Protein AF-A0A352X6A1-F1 (afdb_monomer)

Mean predicted aligned error: 16.67 Å

Sequence (109 aa):
MLDHPSGAIATDVVIRAVSAFWMPLALKAAGISEERLKEAVLVAVGELESQALLLKRLCGIEMLYPPVPTVSPAVAMGESSFLPVEEVSLKRSHSKLKSHCSKRILFDN

Secondary structure (DSSP, 8-state):
----HHHHHHHHHHHHHHHHHHHHHHHHHTT--HHHHHHHHHHHHHHHHHHHHHHHHHTT-TTTSPPPP---SS---S-------------------------------

Nearest PDB structures (foldseek):
  7mq1-assembly1_B  TM=6.292E-01  e=6.199E+00  Streptococcus pneumoniae D39
  7mq3-assembly1_A  TM=6.591E-01  e=7.027E+00  Streptococcus pneumoniae D39
  5lcy-assembly1_C  TM=5.432E-01  e=6.199E+00  Salmonella enterica subsp. enterica serovar Typhimurium

pLDDT: mean 70.36, std 24.34, range [34.66, 97.0]

Solvent-accessible surface area (backbone atoms only — not comparable to full-atom values): 7244 Å² total; per-residue (Å²): 142,79,84,50,72,68,51,57,53,52,51,50,55,51,51,50,49,55,44,34,65,47,47,42,57,51,42,57,74,70,66,53,54,69,69,61,44,50,53,42,42,54,54,20,51,53,53,49,52,52,52,52,49,51,53,25,55,77,71,72,42,47,86,82,58,64,81,76,82,79,79,64,91,77,77,94,76,85,79,94,72,84,74,81,79,78,77,79,80,74,81,77,79,81,76,87,76,78,88,74,89,77,82,84,88,85,82,85,135

Foldseek 3Di:
DCPDVVNVVVVVLVCLLVCLVCVLVVCVVVVHDPVVSVVSPVVSVVSNVVVVCVVCVVVVNCVVDDPDPPPDPPDPDDDDDDDDDPPPPPPPPDDDPDDDDDDDDDDDD

Radius of gyration: 22.27 Å; Cα contacts (8 Å, |Δi|>4): 27; chains: 1; bounding box: 48×55×46 Å

Structure (mmCIF, N/CA/C/O backbone):
data_AF-A0A352X6A1-F1
#
_entry.id   AF-A0A352X6A1-F1
#
loop_
_atom_site.group_PDB
_atom_site.id
_atom_site.type_symbol
_atom_site.label_atom_id
_atom_site.label_alt_id
_atom_site.label_comp_id
_atom_site.label_asym_id
_atom_site.label_entity_id
_atom_site.label_seq_id
_atom_site.pdbx_PDB_ins_code
_atom_site.Cartn_x
_atom_site.Cartn_y
_atom_site.Cartn_z
_atom_site.occupancy
_atom_site.B_iso_or_equiv
_atom_site.auth_seq_id
_atom_site.auth_comp_id
_atom_site.auth_asym_id
_atom_site.auth_atom_id
_atom_site.pdbx_PDB_model_num
ATOM 1 N N . MET A 1 1 ? 3.899 -20.232 -20.459 1.00 46.31 1 MET A N 1
ATOM 2 C CA . MET A 1 1 ? 4.867 -19.189 -20.052 1.00 46.31 1 MET A CA 1
ATOM 3 C C . MET A 1 1 ? 4.472 -18.599 -18.692 1.00 46.31 1 MET A C 1
ATOM 5 O O . MET A 1 1 ? 4.306 -17.394 -18.586 1.00 46.31 1 MET A O 1
ATOM 9 N N . LEU A 1 2 ? 4.265 -19.431 -17.664 1.00 52.72 2 LEU A N 1
ATOM 10 C CA . LEU A 1 2 ? 3.754 -18.977 -16.357 1.00 52.72 2 LEU A CA 1
ATOM 11 C C . LEU A 1 2 ? 4.780 -19.098 -15.215 1.00 52.72 2 LEU A C 1
ATOM 13 O O . LEU A 1 2 ? 4.576 -18.487 -14.176 1.00 52.72 2 LEU A O 1
ATOM 17 N N . ASP A 1 3 ? 5.920 -19.763 -15.443 1.00 56.34 3 ASP A N 1
ATOM 18 C CA . ASP A 1 3 ? 6.896 -20.089 -14.387 1.00 56.34 3 ASP A CA 1
ATOM 19 C C . ASP A 1 3 ? 8.232 -19.341 -14.532 1.00 56.34 3 ASP A C 1
ATOM 21 O O . ASP A 1 3 ? 9.288 -19.843 -14.153 1.00 56.34 3 ASP A O 1
ATOM 25 N N . HIS A 1 4 ? 8.227 -18.143 -15.126 1.00 50.12 4 HIS A N 1
ATOM 26 C CA . HIS A 1 4 ? 9.430 -17.312 -15.101 1.00 50.12 4 HIS A CA 1
ATOM 27 C C . HIS A 1 4 ? 9.518 -16.620 -13.730 1.00 50.12 4 HIS A C 1
ATOM 29 O O . HIS A 1 4 ? 8.533 -16.004 -13.314 1.00 50.12 4 HIS A O 1
ATOM 35 N N . PRO A 1 5 ? 10.666 -16.650 -13.028 1.00 58.34 5 PRO A N 1
ATOM 36 C CA . PRO A 1 5 ? 10.801 -16.069 -11.687 1.00 58.34 5 PRO A CA 1
ATOM 37 C C . PRO A 1 5 ? 10.443 -14.576 -11.636 1.00 58.34 5 PRO A C 1
ATOM 39 O O . PRO A 1 5 ? 9.972 -14.088 -10.613 1.00 58.34 5 PRO A O 1
ATOM 42 N N . SER A 1 6 ? 10.570 -13.851 -12.754 1.00 66.75 6 SER A N 1
ATOM 43 C CA . SER A 1 6 ? 10.107 -12.457 -12.848 1.00 66.75 6 SER A CA 1
ATOM 44 C C . SER A 1 6 ? 8.587 -12.301 -12.713 1.00 66.75 6 SER A C 1
ATOM 46 O O . SER A 1 6 ? 8.135 -11.269 -12.228 1.00 66.75 6 SER A O 1
ATOM 48 N N . GLY A 1 7 ? 7.800 -13.301 -13.123 1.00 68.88 7 GLY A N 1
ATOM 49 C CA . GLY A 1 7 ? 6.346 -13.311 -12.972 1.00 68.88 7 GLY A CA 1
ATOM 50 C C . GLY A 1 7 ? 5.941 -13.439 -11.508 1.00 68.88 7 GLY A C 1
ATOM 51 O O . GLY A 1 7 ? 5.144 -12.641 -11.030 1.00 68.88 7 GLY A O 1
ATOM 52 N N . ALA A 1 8 ? 6.572 -14.360 -10.773 1.00 67.56 8 ALA A N 1
ATOM 53 C CA . ALA A 1 8 ? 6.347 -14.522 -9.336 1.00 67.56 8 ALA A CA 1
ATOM 54 C C . ALA A 1 8 ? 6.694 -13.245 -8.549 1.00 67.56 8 ALA A C 1
ATOM 56 O O . ALA A 1 8 ? 5.928 -12.826 -7.685 1.00 67.56 8 ALA A O 1
ATOM 57 N N . ILE A 1 9 ? 7.802 -12.583 -8.901 1.00 79.94 9 ILE A N 1
ATOM 58 C CA . ILE A 1 9 ? 8.212 -11.312 -8.286 1.00 79.94 9 ILE A CA 1
ATOM 59 C C . ILE A 1 9 ? 7.200 -10.198 -8.597 1.00 79.94 9 ILE A C 1
ATOM 61 O O . ILE A 1 9 ? 6.825 -9.443 -7.703 1.00 79.94 9 ILE A O 1
ATOM 65 N N . ALA A 1 10 ? 6.725 -10.101 -9.842 1.00 80.56 10 ALA A N 1
ATOM 66 C CA . ALA A 1 10 ? 5.726 -9.103 -10.224 1.00 80.56 10 ALA A CA 1
ATOM 67 C C . ALA A 1 10 ? 4.389 -9.323 -9.499 1.00 80.56 10 ALA A C 1
ATOM 69 O O . ALA A 1 10 ? 3.794 -8.372 -8.992 1.00 80.56 10 ALA A O 1
ATOM 70 N N . THR A 1 11 ? 3.935 -10.574 -9.405 1.00 88.19 11 THR A N 1
ATOM 71 C CA . THR A 1 11 ? 2.730 -10.940 -8.655 1.00 88.19 11 THR A CA 1
ATOM 72 C C . THR A 1 11 ? 2.862 -10.585 -7.176 1.00 88.19 11 THR A C 1
ATOM 74 O O . THR A 1 11 ? 1.937 -10.009 -6.609 1.00 88.19 11 THR A O 1
ATOM 77 N N . ASP A 1 12 ? 4.010 -10.860 -6.561 1.00 90.62 12 ASP A N 1
ATOM 78 C CA . ASP A 1 12 ? 4.254 -10.558 -5.150 1.00 90.62 12 ASP A CA 1
ATOM 79 C C . ASP A 1 12 ? 4.225 -9.047 -4.851 1.00 90.62 12 ASP A C 1
ATOM 81 O O . ASP A 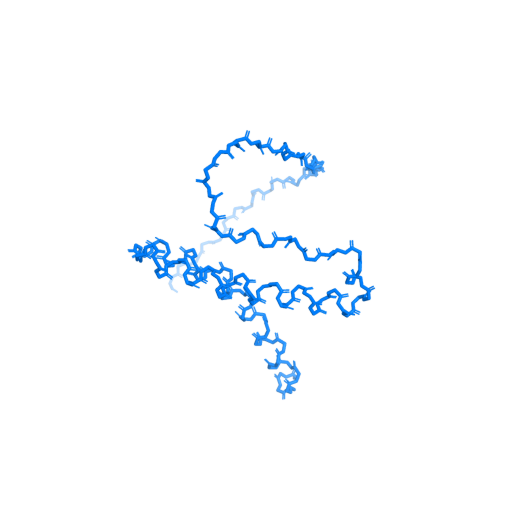1 12 ? 3.608 -8.618 -3.876 1.00 90.62 12 ASP A O 1
ATOM 85 N N . VAL A 1 13 ? 4.800 -8.214 -5.726 1.00 89.50 13 VAL A N 1
ATOM 86 C CA . VAL A 1 13 ? 4.725 -6.744 -5.600 1.00 89.50 13 VAL A CA 1
ATOM 87 C C . VAL A 1 13 ?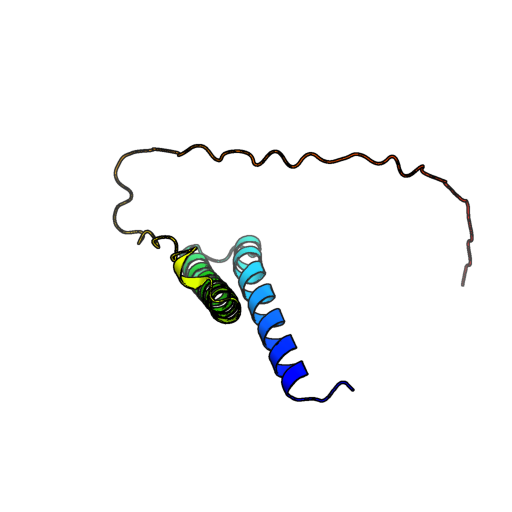 3.271 -6.259 -5.625 1.00 89.50 13 VAL A C 1
ATOM 89 O O . VAL A 1 13 ? 2.867 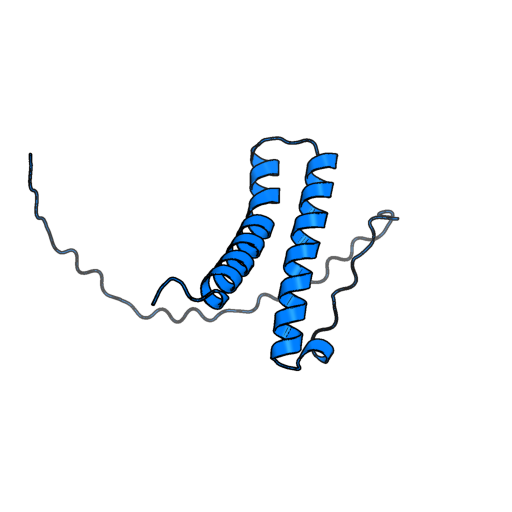-5.461 -4.774 1.00 89.50 13 VAL A O 1
ATOM 92 N N . VAL A 1 14 ? 2.461 -6.781 -6.554 1.00 92.56 14 VAL A N 1
ATOM 93 C CA . VAL A 1 14 ? 1.036 -6.430 -6.666 1.00 92.56 14 VAL A CA 1
ATOM 94 C C . VAL A 1 14 ? 0.257 -6.878 -5.430 1.00 92.56 14 VAL A C 1
ATOM 96 O O . VAL A 1 14 ? -0.524 -6.097 -4.884 1.00 92.56 14 VAL A O 1
ATOM 99 N N . ILE A 1 15 ? 0.477 -8.108 -4.956 1.00 95.38 15 ILE A N 1
ATOM 100 C CA . ILE A 1 15 ? -0.193 -8.630 -3.757 1.00 95.38 15 ILE A CA 1
ATOM 101 C C . ILE A 1 15 ? 0.138 -7.766 -2.542 1.00 95.38 15 ILE A C 1
ATOM 103 O O . ILE A 1 15 ? -0.769 -7.437 -1.776 1.00 95.38 15 ILE A O 1
ATOM 107 N N . ARG A 1 16 ? 1.399 -7.352 -2.378 1.00 94.81 16 ARG A N 1
ATOM 108 C CA . ARG A 1 16 ? 1.814 -6.467 -1.283 1.00 94.81 16 ARG A CA 1
ATOM 109 C C . ARG A 1 16 ? 1.104 -5.117 -1.328 1.00 94.81 16 ARG A C 1
ATOM 111 O O . ARG A 1 16 ? 0.568 -4.701 -0.304 1.00 94.81 16 ARG A O 1
ATOM 118 N N . ALA A 1 17 ? 0.996 -4.491 -2.501 1.00 95.38 17 ALA A N 1
ATOM 119 C CA . ALA A 1 17 ? 0.290 -3.216 -2.659 1.00 95.38 17 ALA A CA 1
ATOM 120 C C . ALA A 1 17 ? -1.198 -3.324 -2.305 1.00 95.38 17 ALA A C 1
ATOM 122 O O . ALA A 1 17 ? -1.735 -2.531 -1.532 1.00 95.38 17 ALA A O 1
ATOM 123 N N . VAL A 1 18 ? -1.868 -4.337 -2.861 1.00 97.00 18 VAL A N 1
ATOM 124 C CA . VAL A 1 18 ? -3.297 -4.579 -2.632 1.00 97.00 18 VAL A CA 1
ATOM 125 C C . VAL A 1 18 ? -3.546 -4.894 -1.157 1.00 97.00 18 VAL A C 1
ATOM 127 O O . VAL A 1 18 ? -4.473 -4.351 -0.559 1.00 97.00 18 VAL A O 1
ATOM 130 N N . SER A 1 19 ? -2.692 -5.716 -0.547 1.00 96.62 19 SER A N 1
ATOM 131 C CA . SER A 1 19 ? -2.795 -6.067 0.871 1.00 96.62 19 SER A CA 1
ATOM 132 C C . SER A 1 19 ? -2.586 -4.851 1.766 1.00 96.62 19 SER A C 1
ATOM 134 O O . SER A 1 19 ? -3.398 -4.616 2.657 1.00 96.62 19 SER A O 1
ATOM 136 N N . ALA A 1 20 ? -1.553 -4.046 1.506 1.00 96.94 20 ALA A N 1
ATOM 137 C CA . ALA A 1 20 ? -1.291 -2.814 2.243 1.00 96.94 20 ALA A CA 1
ATOM 138 C C . ALA A 1 20 ? -2.486 -1.852 2.173 1.00 96.94 20 ALA A C 1
ATOM 140 O O . ALA A 1 20 ? -2.890 -1.300 3.192 1.00 96.94 20 ALA A O 1
ATOM 141 N N . PHE A 1 21 ? -3.119 -1.710 1.007 1.00 96.19 21 PHE A N 1
ATOM 142 C CA . PHE A 1 21 ? -4.298 -0.858 0.856 1.00 96.19 21 PHE A CA 1
ATOM 143 C C . PHE A 1 21 ? -5.518 -1.365 1.646 1.00 96.19 21 PHE A C 1
ATOM 145 O O . PHE A 1 21 ? -6.166 -0.595 2.356 1.00 96.19 21 PHE A O 1
ATOM 152 N N . TRP A 1 22 ? -5.850 -2.654 1.539 1.00 96.88 22 TRP A N 1
ATOM 153 C CA . TRP A 1 22 ? -7.083 -3.186 2.131 1.00 96.88 22 TRP A CA 1
ATOM 154 C C . TRP A 1 22 ? -6.965 -3.529 3.617 1.00 96.88 22 TRP A C 1
ATOM 156 O O . TRP A 1 22 ? -7.966 -3.454 4.331 1.00 96.88 22 TRP A O 1
ATOM 166 N N . MET A 1 23 ? -5.777 -3.892 4.105 1.00 96.94 23 MET A N 1
ATOM 167 C CA . MET A 1 23 ? -5.599 -4.413 5.464 1.00 96.94 23 MET A CA 1
ATOM 168 C C . MET A 1 23 ? -6.064 -3.432 6.556 1.00 96.94 23 MET A C 1
ATOM 170 O O . MET A 1 23 ? -6.873 -3.840 7.391 1.00 96.94 23 MET A O 1
ATOM 174 N N . PRO A 1 24 ? -5.675 -2.140 6.565 1.00 96.56 24 PRO A N 1
ATOM 175 C CA . PRO A 1 24 ? -6.153 -1.212 7.590 1.00 96.56 24 PRO A CA 1
ATOM 176 C C . PRO A 1 24 ? -7.674 -1.017 7.553 1.00 96.56 24 PRO A C 1
ATOM 178 O O . PRO A 1 24 ? -8.315 -0.891 8.596 1.00 96.56 24 PRO A O 1
ATOM 181 N N . LEU A 1 25 ? -8.274 -1.037 6.358 1.00 96.38 25 LEU A N 1
ATOM 182 C CA . LEU A 1 25 ? -9.723 -0.913 6.184 1.00 96.38 25 LEU A CA 1
ATOM 183 C C . LEU A 1 25 ? -10.455 -2.136 6.747 1.00 96.38 25 LEU A C 1
ATOM 185 O O . LEU A 1 25 ? -11.459 -1.989 7.445 1.00 96.38 25 LEU A O 1
ATOM 189 N N . ALA A 1 26 ? -9.925 -3.332 6.488 1.00 96.75 26 ALA A N 1
ATOM 190 C CA . ALA A 1 26 ? -10.458 -4.579 7.017 1.00 96.75 26 ALA A CA 1
ATOM 191 C C . ALA A 1 26 ? -10.348 -4.636 8.549 1.00 96.75 26 ALA A C 1
ATOM 193 O O . ALA A 1 26 ? -11.325 -4.966 9.218 1.00 96.75 26 ALA A O 1
ATOM 194 N N . LEU A 1 27 ? -9.202 -4.246 9.119 1.00 96.25 27 LEU A N 1
ATOM 195 C CA . LEU A 1 27 ? -9.000 -4.205 10.572 1.00 96.25 27 LEU A CA 1
ATOM 196 C C . LEU A 1 27 ? -9.937 -3.200 11.252 1.00 96.25 27 LEU A C 1
ATOM 198 O O . LEU A 1 27 ? -10.508 -3.501 12.301 1.00 96.25 27 LEU A O 1
ATOM 202 N N . LYS A 1 28 ? -10.158 -2.035 10.631 1.00 96.12 28 LYS A N 1
ATOM 203 C CA . LYS A 1 28 ? -11.139 -1.054 11.109 1.00 96.12 28 LYS A CA 1
ATOM 204 C C . LYS A 1 28 ? -12.556 -1.633 11.116 1.00 96.12 28 LYS A C 1
ATOM 206 O O . LYS A 1 28 ? -13.268 -1.478 12.102 1.00 96.12 28 LYS A O 1
ATOM 211 N N . ALA A 1 29 ? -12.961 -2.311 10.040 1.00 96.94 29 ALA A N 1
ATOM 212 C CA . ALA A 1 29 ? -14.274 -2.952 9.951 1.00 96.94 29 ALA A CA 1
ATOM 213 C C . ALA A 1 29 ? -14.442 -4.104 10.959 1.00 96.94 29 ALA A C 1
ATOM 215 O O . ALA A 1 29 ? -15.543 -4.329 11.453 1.00 96.94 29 ALA A O 1
ATOM 216 N N . ALA A 1 30 ? -13.352 -4.796 11.298 1.00 97.00 30 ALA A N 1
ATOM 217 C CA . ALA A 1 30 ? -13.324 -5.857 12.300 1.00 97.00 30 ALA A CA 1
ATOM 218 C C . ALA A 1 30 ? -13.347 -5.348 13.757 1.00 97.00 30 ALA A C 1
ATOM 220 O O . ALA A 1 30 ? -13.369 -6.161 14.678 1.00 97.00 30 ALA A O 1
ATOM 221 N N . GLY A 1 31 ? -13.337 -4.029 13.987 1.00 96.69 31 GLY A N 1
ATOM 222 C CA . GLY A 1 31 ? -13.391 -3.451 15.334 1.00 96.69 31 GLY A CA 1
ATOM 223 C C . GLY A 1 31 ? -12.095 -3.609 16.136 1.00 96.69 31 GLY A C 1
ATOM 224 O O . GLY A 1 31 ? -12.136 -3.675 17.363 1.00 96.69 31 GLY A O 1
ATOM 225 N N . ILE A 1 32 ? -10.946 -3.694 15.458 1.00 96.56 32 ILE A N 1
ATOM 226 C CA . ILE A 1 32 ? -9.624 -3.740 16.097 1.00 96.56 32 ILE A CA 1
ATOM 227 C C . ILE A 1 32 ? -9.348 -2.439 16.866 1.00 96.56 32 ILE A C 1
ATOM 229 O O . ILE A 1 32 ? -9.832 -1.371 16.486 1.00 96.56 32 ILE A O 1
ATOM 233 N N . SER A 1 33 ? -8.558 -2.527 17.944 1.00 96.06 33 SER A N 1
ATOM 234 C CA . SER A 1 33 ? -8.217 -1.365 18.771 1.00 96.06 33 SER A CA 1
ATOM 235 C C . SER A 1 33 ? -7.518 -0.266 17.969 1.00 96.06 33 SER A C 1
ATOM 237 O O . SER A 1 33 ? -6.821 -0.528 16.984 1.00 96.06 33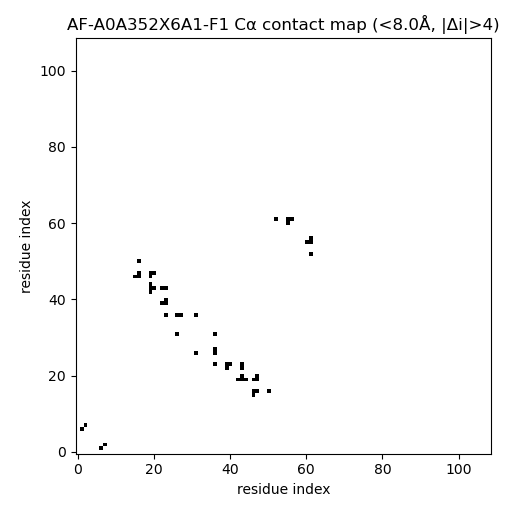 SER A O 1
ATOM 239 N N . GLU A 1 34 ? -7.682 0.979 18.412 1.00 94.38 34 GLU A N 1
ATOM 240 C CA . GLU A 1 34 ? -7.136 2.143 17.718 1.00 94.38 34 GLU A CA 1
ATOM 241 C C . GLU A 1 34 ? -5.603 2.091 17.621 1.00 94.38 34 GLU A C 1
ATOM 243 O O . GLU A 1 34 ? -5.044 2.421 16.578 1.00 94.38 34 GLU A O 1
ATOM 248 N N . GLU A 1 35 ? -4.912 1.620 18.663 1.00 94.88 35 GLU A N 1
ATOM 249 C CA . GLU A 1 35 ? -3.451 1.478 18.667 1.00 94.88 35 GLU A CA 1
ATOM 250 C C . GLU A 1 35 ? -2.982 0.491 17.595 1.00 94.88 35 GLU A C 1
ATOM 252 O O . GLU A 1 35 ? -2.101 0.803 16.796 1.00 94.88 35 GLU A O 1
ATOM 257 N N . ARG A 1 36 ? -3.622 -0.681 17.520 1.00 92.12 36 ARG A N 1
ATOM 258 C CA . ARG A 1 36 ? -3.306 -1.704 16.516 1.00 92.12 36 ARG A CA 1
ATOM 259 C C . ARG A 1 36 ? -3.660 -1.249 15.107 1.00 92.12 36 ARG A C 1
ATOM 261 O O . ARG A 1 36 ? -2.951 -1.573 14.156 1.00 92.12 36 ARG A O 1
ATOM 268 N N . LEU A 1 37 ? -4.731 -0.473 14.966 1.00 96.50 37 LEU A N 1
ATOM 269 C CA . LEU A 1 37 ? -5.098 0.129 13.694 1.00 96.50 37 LEU A CA 1
ATOM 270 C C . LEU A 1 37 ? -4.051 1.156 13.243 1.00 96.50 37 LEU A C 1
ATOM 272 O O . LEU A 1 37 ? -3.668 1.144 12.077 1.00 96.50 37 LEU A O 1
ATOM 276 N N . LYS A 1 38 ? -3.543 2.002 14.149 1.00 95.12 38 LYS A N 1
ATOM 277 C CA . LYS A 1 38 ? -2.462 2.959 13.852 1.00 95.12 38 LYS A CA 1
ATOM 278 C C . LYS A 1 38 ? -1.189 2.249 13.399 1.00 95.12 38 LYS A C 1
ATOM 280 O O . LYS A 1 38 ? -0.615 2.643 12.388 1.00 95.12 38 LYS A O 1
ATOM 285 N N . GLU A 1 39 ? -0.786 1.182 14.091 1.00 94.44 39 GLU A N 1
ATOM 286 C CA . GLU A 1 39 ? 0.347 0.340 13.679 1.00 94.44 39 GLU A CA 1
ATOM 287 C C . GLU A 1 39 ? 0.148 -0.207 12.257 1.00 94.44 39 GLU A C 1
ATOM 289 O O . GLU A 1 39 ? 1.023 -0.060 11.403 1.00 94.44 39 GLU A O 1
ATOM 294 N N . ALA A 1 40 ? -1.025 -0.779 11.973 1.00 93.31 40 ALA A N 1
ATOM 295 C CA . ALA A 1 40 ? -1.335 -1.328 10.656 1.00 93.31 40 ALA A CA 1
ATOM 296 C C . ALA A 1 40 ? -1.347 -0.259 9.551 1.00 93.31 40 ALA A C 1
ATOM 298 O O . ALA A 1 40 ? -0.862 -0.515 8.450 1.00 93.31 40 ALA A O 1
ATOM 299 N N . VAL A 1 41 ? -1.866 0.939 9.840 1.00 96.56 41 VAL A N 1
ATOM 300 C CA . VAL A 1 41 ? -1.845 2.077 8.908 1.00 96.56 41 VAL A CA 1
ATOM 301 C C . VAL A 1 41 ? -0.411 2.504 8.607 1.00 96.56 41 VAL A C 1
ATOM 303 O O . VAL A 1 41 ? -0.084 2.700 7.442 1.00 96.56 41 VAL A O 1
ATOM 306 N N . LEU A 1 42 ? 0.456 2.613 9.618 1.00 95.94 42 LEU A N 1
ATOM 307 C CA . LEU A 1 42 ? 1.856 2.998 9.413 1.00 95.94 42 LEU A CA 1
ATOM 308 C C . LEU A 1 42 ? 2.593 2.001 8.512 1.00 95.94 42 LEU A C 1
ATOM 310 O O . LEU A 1 42 ? 3.289 2.411 7.584 1.00 95.94 42 LEU A O 1
ATOM 314 N N . VAL A 1 43 ? 2.398 0.700 8.741 1.00 95.00 43 VAL A N 1
ATOM 315 C CA . V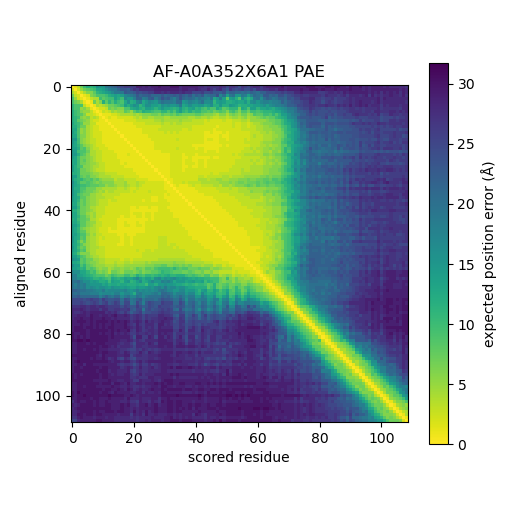AL A 1 43 ? 2.985 -0.354 7.898 1.00 95.00 43 VAL A CA 1
ATOM 316 C C . VAL A 1 43 ? 2.455 -0.271 6.465 1.00 95.00 43 VAL A C 1
ATOM 318 O O . VAL A 1 43 ? 3.233 -0.315 5.513 1.00 95.00 43 VAL A O 1
ATOM 321 N N . ALA A 1 44 ? 1.140 -0.118 6.302 1.00 96.19 44 ALA A N 1
ATOM 322 C CA . ALA A 1 44 ? 0.504 -0.013 4.994 1.00 96.19 44 ALA A CA 1
ATOM 323 C C . ALA A 1 44 ? 0.999 1.197 4.191 1.00 96.19 44 ALA A C 1
ATOM 325 O O . ALA A 1 44 ? 1.338 1.064 3.015 1.00 96.19 44 ALA A O 1
ATOM 326 N N . VAL A 1 45 ? 1.063 2.369 4.827 1.00 95.94 45 VAL A N 1
ATOM 327 C CA . VAL A 1 45 ? 1.567 3.597 4.203 1.00 95.94 45 VAL A CA 1
ATOM 328 C C . VAL A 1 45 ? 3.023 3.416 3.785 1.00 95.94 45 VAL A C 1
ATOM 330 O O . VAL A 1 45 ? 3.347 3.698 2.635 1.00 95.94 45 VAL A O 1
ATOM 333 N N . GLY A 1 46 ? 3.873 2.864 4.657 1.00 93.75 46 GLY A N 1
ATOM 334 C CA . GLY A 1 46 ? 5.284 2.633 4.341 1.00 93.75 46 GLY A CA 1
ATOM 335 C C . GLY A 1 46 ? 5.498 1.722 3.126 1.00 93.75 46 GLY A C 1
ATOM 336 O O . GLY A 1 46 ? 6.330 2.025 2.269 1.00 93.75 46 GLY A O 1
ATOM 337 N N . GLU A 1 47 ? 4.724 0.640 3.000 1.00 95.75 47 GLU A N 1
ATOM 338 C CA . GLU A 1 47 ? 4.793 -0.244 1.826 1.00 95.75 47 GLU A CA 1
ATOM 339 C C . GLU A 1 47 ? 4.363 0.491 0.545 1.00 95.75 47 GLU A C 1
ATOM 341 O O . GLU A 1 47 ? 5.065 0.445 -0.468 1.00 95.75 47 GLU A O 1
ATOM 346 N N . LEU A 1 48 ? 3.243 1.218 0.584 1.00 95.88 48 LEU A N 1
ATOM 347 C CA . LEU A 1 48 ? 2.726 1.945 -0.580 1.00 95.88 48 LEU A CA 1
ATOM 348 C C . LEU A 1 48 ? 3.660 3.080 -1.019 1.00 95.88 48 LEU A C 1
ATOM 350 O O . LEU A 1 48 ? 3.897 3.258 -2.215 1.00 95.88 48 LEU A O 1
ATOM 354 N N . GLU A 1 49 ? 4.227 3.826 -0.072 1.00 93.94 49 GLU A N 1
ATOM 355 C CA . GLU A 1 49 ? 5.206 4.879 -0.347 1.00 93.94 49 GLU A CA 1
ATOM 356 C C . GLU A 1 49 ? 6.495 4.312 -0.947 1.00 93.94 49 GLU A C 1
ATOM 358 O O . GLU A 1 49 ? 7.020 4.869 -1.914 1.00 93.94 49 GLU A O 1
ATOM 363 N N . SER A 1 50 ? 6.976 3.176 -0.431 1.00 91.69 50 SER A N 1
ATOM 364 C CA . SER A 1 50 ? 8.143 2.468 -0.968 1.00 91.69 50 SER A CA 1
ATOM 365 C C . SER A 1 50 ? 7.930 2.057 -2.429 1.00 91.69 50 SER A C 1
ATOM 367 O O . SER A 1 50 ? 8.772 2.327 -3.293 1.00 91.69 50 SER A O 1
ATOM 369 N N . GLN A 1 51 ? 6.769 1.479 -2.745 1.00 93.38 51 GLN A N 1
ATOM 370 C CA . GLN A 1 51 ? 6.441 1.095 -4.118 1.00 93.38 51 GLN A CA 1
ATOM 371 C C . GLN A 1 51 ? 6.237 2.308 -5.037 1.00 93.38 51 GLN A C 1
ATOM 373 O O . GLN A 1 51 ? 6.697 2.304 -6.181 1.00 93.38 51 GLN A O 1
ATOM 378 N N . ALA A 1 52 ? 5.618 3.384 -4.545 1.00 91.88 52 ALA A N 1
ATOM 379 C CA . ALA A 1 52 ? 5.497 4.630 -5.297 1.00 91.88 52 ALA A CA 1
ATOM 380 C C . ALA A 1 52 ? 6.874 5.243 -5.602 1.00 91.88 52 ALA A C 1
ATOM 382 O O . ALA A 1 52 ? 7.112 5.712 -6.716 1.00 91.88 52 ALA A O 1
ATOM 383 N N . LEU A 1 53 ? 7.806 5.209 -4.644 1.00 89.88 53 LEU A N 1
ATOM 384 C CA . LEU A 1 53 ? 9.183 5.658 -4.841 1.00 89.88 53 LEU A CA 1
ATOM 385 C C . LEU A 1 53 ? 9.913 4.808 -5.888 1.00 89.88 53 LEU A C 1
ATOM 387 O O . LEU A 1 53 ? 10.622 5.356 -6.732 1.00 89.88 53 LEU A O 1
ATOM 391 N N . LEU A 1 54 ? 9.709 3.488 -5.883 1.00 90.75 54 LEU A N 1
ATOM 392 C CA . LEU A 1 54 ? 10.253 2.601 -6.911 1.00 90.75 54 LEU A CA 1
ATOM 393 C C . LEU A 1 54 ? 9.763 2.997 -8.314 1.00 90.75 54 LEU A C 1
ATOM 395 O O . LEU A 1 54 ? 10.578 3.129 -9.226 1.00 90.75 54 LEU A O 1
ATOM 399 N N . LEU A 1 55 ? 8.463 3.256 -8.484 1.00 90.56 55 LEU A N 1
ATOM 400 C CA . LEU A 1 55 ? 7.903 3.717 -9.762 1.00 90.56 55 LEU A CA 1
ATOM 401 C C . LEU A 1 55 ? 8.492 5.064 -10.196 1.00 90.56 55 LEU A C 1
ATOM 403 O O . LEU A 1 55 ? 8.853 5.241 -11.360 1.00 90.56 55 LEU A O 1
ATOM 407 N N . LYS A 1 56 ? 8.646 6.004 -9.258 1.00 89.75 56 LYS A N 1
ATOM 408 C CA . LYS A 1 56 ? 9.271 7.303 -9.538 1.00 89.75 56 LYS A CA 1
ATOM 409 C C . LYS A 1 56 ? 10.712 7.150 -10.030 1.00 89.75 56 LYS A C 1
ATOM 411 O O . LYS A 1 56 ? 11.089 7.827 -10.984 1.00 89.75 56 LYS A O 1
ATOM 416 N N . ARG A 1 57 ? 11.493 6.251 -9.420 1.00 88.62 57 ARG A N 1
ATOM 417 C CA . ARG A 1 57 ? 12.873 5.940 -9.834 1.00 88.62 57 ARG A CA 1
ATOM 418 C C . ARG A 1 57 ? 12.934 5.318 -11.221 1.00 88.62 57 ARG A C 1
ATOM 420 O O . ARG A 1 57 ? 13.752 5.744 -12.028 1.00 88.62 57 ARG A O 1
ATOM 427 N N . LEU A 1 58 ? 12.046 4.368 -11.519 1.00 88.62 58 LEU A N 1
ATOM 428 C CA . LEU A 1 58 ? 11.966 3.738 -12.842 1.00 88.62 58 LEU A CA 1
ATOM 429 C C . LEU A 1 58 ? 11.698 4.756 -13.958 1.00 88.62 58 LEU A C 1
ATOM 431 O O . LEU A 1 58 ? 12.237 4.620 -15.052 1.00 88.62 58 LEU A O 1
ATOM 435 N N . CYS A 1 59 ? 10.904 5.787 -13.672 1.00 88.75 59 CYS A N 1
ATOM 436 C CA . CYS A 1 59 ? 10.587 6.847 -14.628 1.00 88.75 59 CYS A CA 1
ATOM 437 C C . CYS A 1 59 ? 11.534 8.061 -14.558 1.00 88.75 59 CYS A C 1
ATOM 439 O O . CYS A 1 59 ? 11.354 8.999 -15.329 1.00 88.75 59 CYS A O 1
ATOM 441 N N . GLY A 1 60 ? 12.507 8.092 -13.638 1.00 89.25 60 GLY A N 1
ATOM 442 C CA . GLY A 1 60 ? 13.396 9.245 -13.439 1.00 89.25 60 GLY A CA 1
ATOM 443 C C . GLY A 1 60 ? 12.693 10.519 -12.942 1.00 89.25 60 GLY A C 1
ATOM 444 O O . GLY A 1 60 ? 13.198 11.618 -13.150 1.00 89.25 60 GLY A O 1
ATOM 445 N N . ILE A 1 61 ? 11.527 10.391 -12.297 1.00 87.56 61 ILE A N 1
ATOM 446 C CA . ILE A 1 61 ? 10.676 11.519 -11.859 1.00 87.56 61 ILE A CA 1
ATOM 447 C C . ILE A 1 61 ? 10.697 11.752 -10.343 1.00 87.56 61 ILE A C 1
ATOM 449 O O . ILE A 1 61 ? 9.853 12.474 -9.815 1.00 87.56 61 ILE A O 1
ATOM 453 N N . GLU A 1 62 ? 11.628 11.137 -9.612 1.00 83.75 62 GLU A N 1
ATOM 454 C CA . GLU A 1 62 ? 11.670 11.224 -8.144 1.00 83.75 62 GLU A CA 1
ATOM 455 C C . GLU A 1 62 ? 11.779 12.665 -7.623 1.00 83.75 62 GLU A C 1
ATOM 457 O O . GLU A 1 62 ? 11.129 13.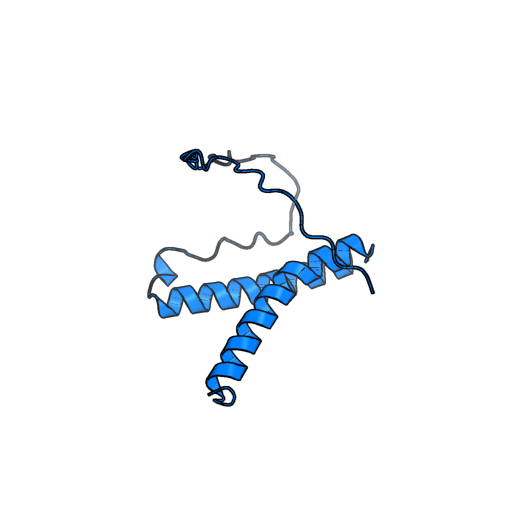010 -6.640 1.00 83.75 62 GLU A O 1
ATOM 462 N N . MET A 1 63 ? 12.503 13.525 -8.343 1.00 78.38 63 MET A N 1
ATOM 463 C CA . MET A 1 63 ? 12.697 14.934 -7.989 1.00 78.38 63 MET A CA 1
ATOM 464 C C . MET A 1 63 ? 11.492 15.823 -8.335 1.00 78.38 63 MET A C 1
ATOM 466 O O . MET A 1 63 ? 11.388 16.930 -7.816 1.00 78.38 63 MET A O 1
ATOM 470 N N . LEU A 1 64 ? 10.579 15.358 -9.201 1.00 79.62 64 LEU A N 1
ATOM 471 C CA . LEU A 1 64 ? 9.377 16.110 -9.593 1.00 79.62 64 LEU A CA 1
ATOM 472 C C . LEU A 1 64 ? 8.262 16.006 -8.549 1.00 79.62 64 LEU A C 1
ATOM 474 O O . LEU A 1 64 ? 7.404 16.880 -8.463 1.00 79.62 64 LEU A O 1
ATOM 478 N N . TYR A 1 65 ? 8.281 14.935 -7.758 1.00 72.75 65 TYR A N 1
ATOM 479 C CA . TYR A 1 65 ? 7.266 14.640 -6.757 1.00 72.75 65 TYR A CA 1
ATOM 480 C C . TYR A 1 65 ? 7.954 14.267 -5.443 1.00 72.75 65 TYR A C 1
ATOM 482 O O . TYR A 1 65 ? 8.018 13.070 -5.120 1.00 72.75 65 TYR A O 1
ATOM 490 N N . PRO A 1 66 ? 8.484 15.255 -4.694 1.00 67.94 66 PRO A N 1
ATOM 491 C CA . PRO A 1 66 ? 9.107 14.993 -3.405 1.00 67.94 66 PRO A CA 1
ATOM 492 C C . PRO A 1 66 ? 8.116 14.280 -2.470 1.00 67.94 66 PRO A C 1
ATOM 494 O O . PRO A 1 66 ? 6.899 14.451 -2.613 1.00 67.94 66 PRO A O 1
ATOM 497 N N . PRO A 1 67 ? 8.602 13.434 -1.545 1.00 66.56 67 PRO A N 1
ATOM 498 C CA . PRO A 1 67 ? 7.738 12.810 -0.553 1.00 66.56 67 PRO A CA 1
ATOM 499 C C . PRO A 1 67 ? 6.996 13.898 0.232 1.00 66.56 67 PRO A C 1
ATOM 501 O O . PRO A 1 67 ? 7.594 14.894 0.646 1.00 66.56 67 PRO A O 1
ATOM 504 N N . VAL A 1 68 ? 5.683 13.723 0.396 1.00 67.38 68 VAL A N 1
ATOM 505 C CA . VAL A 1 68 ? 4.871 14.623 1.221 1.00 67.38 68 VAL A CA 1
ATOM 506 C C . VAL A 1 68 ? 5.411 14.528 2.652 1.00 67.38 68 VAL A C 1
ATOM 508 O O . VAL 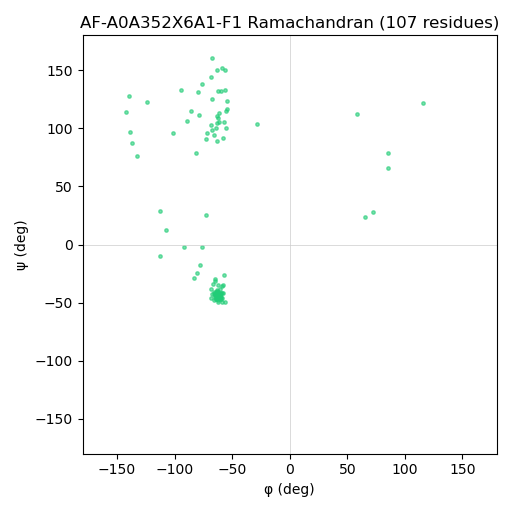A 1 68 ? 5.621 13.408 3.120 1.00 67.38 68 VAL A O 1
ATOM 511 N N . PRO A 1 69 ? 5.668 15.651 3.350 1.00 59.47 69 PRO A N 1
ATOM 512 C CA . PRO A 1 69 ? 6.139 15.609 4.725 1.00 59.47 69 PRO A CA 1
ATOM 513 C C . PRO A 1 69 ? 5.178 14.782 5.577 1.00 59.47 69 PRO A C 1
ATOM 515 O O . PRO A 1 69 ? 4.007 15.133 5.731 1.00 59.47 69 PRO A O 1
ATOM 518 N N . THR A 1 70 ? 5.670 13.675 6.126 1.00 56.69 70 THR A N 1
ATOM 519 C CA . THR A 1 70 ? 4.943 12.881 7.109 1.00 56.69 70 THR A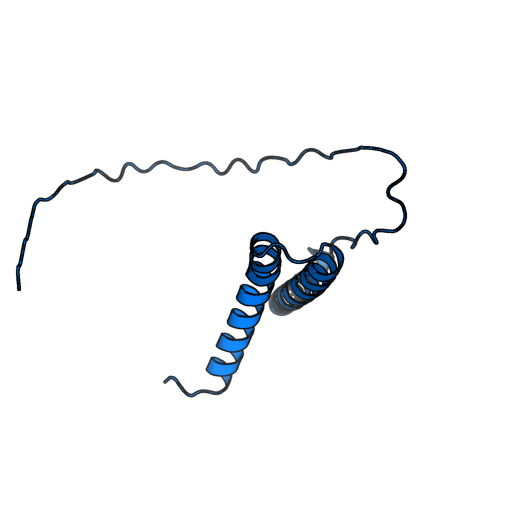 CA 1
ATOM 520 C C . THR A 1 70 ? 4.842 13.743 8.364 1.00 56.69 70 THR A C 1
ATOM 522 O O . THR A 1 70 ? 5.810 13.886 9.112 1.00 56.69 70 THR A O 1
ATOM 525 N N . VAL A 1 71 ? 3.701 14.403 8.573 1.00 51.97 71 VAL A N 1
ATOM 526 C CA . VAL A 1 71 ? 3.433 15.108 9.830 1.00 51.97 71 VAL A CA 1
ATOM 527 C C . VAL A 1 71 ? 3.450 14.077 10.954 1.00 51.97 71 VAL A C 1
ATOM 529 O O . VAL A 1 71 ? 2.553 13.247 11.086 1.00 51.97 71 VAL A O 1
ATOM 532 N N . SER A 1 72 ? 4.529 14.098 11.733 1.00 40.47 72 SER A N 1
ATOM 533 C CA . SER A 1 72 ? 4.654 13.328 12.964 1.00 40.47 72 SER A CA 1
ATOM 534 C C . SER A 1 72 ? 3.523 13.762 13.906 1.00 40.47 72 SER A C 1
ATOM 536 O O . SER A 1 72 ? 3.336 14.968 14.072 1.00 40.47 72 SER A O 1
ATOM 538 N N . PRO A 1 73 ? 2.756 12.853 14.537 1.00 47.91 73 PRO A N 1
ATOM 539 C CA . PRO A 1 73 ? 1.591 13.210 15.355 1.00 47.91 73 PRO A CA 1
ATOM 540 C C . PRO A 1 73 ? 1.958 13.845 16.712 1.00 47.91 73 PRO A C 1
ATOM 542 O O . PRO A 1 73 ? 1.190 13.778 17.670 1.00 47.91 73 PRO A O 1
ATOM 545 N N . ALA A 1 74 ? 3.125 14.478 16.819 1.00 48.69 74 ALA A N 1
ATOM 546 C CA . ALA A 1 74 ? 3.464 15.316 17.951 1.00 48.69 74 ALA A CA 1
ATOM 547 C C . ALA A 1 74 ? 2.913 16.727 17.698 1.00 48.69 74 ALA A C 1
ATOM 549 O O . ALA A 1 74 ? 3.392 17.444 16.826 1.00 48.69 74 ALA A O 1
ATOM 550 N N . VAL A 1 75 ? 1.950 17.120 18.536 1.00 44.94 75 VAL A N 1
ATOM 551 C CA . VAL A 1 75 ? 1.366 18.468 18.660 1.00 44.94 75 VAL A CA 1
ATOM 552 C C . VAL A 1 75 ? 0.216 18.779 17.688 1.00 44.94 75 VAL A C 1
ATOM 554 O O . VAL A 1 75 ? 0.267 19.701 16.884 1.00 44.94 75 VAL A O 1
ATOM 557 N N . ALA A 1 76 ? -0.904 18.072 17.854 1.00 42.66 76 ALA A N 1
ATOM 558 C CA . ALA A 1 76 ? -2.220 18.638 17.556 1.00 42.66 76 ALA A CA 1
ATOM 559 C C . ALA A 1 76 ? -2.684 19.489 18.755 1.00 42.66 76 ALA A C 1
ATOM 561 O O . ALA A 1 76 ? -3.470 19.040 19.581 1.00 42.66 76 ALA A O 1
ATOM 562 N N . MET A 1 77 ? -2.160 20.709 18.870 1.00 47.97 77 MET A N 1
ATOM 563 C CA . MET A 1 77 ? -2.760 21.781 19.669 1.00 47.97 77 MET A CA 1
ATOM 564 C C . MET A 1 77 ? -2.630 23.070 18.864 1.00 47.97 77 MET A C 1
ATOM 566 O O . MET A 1 77 ? -1.591 23.719 18.897 1.00 47.97 77 MET A O 1
ATOM 570 N N . GLY A 1 78 ? -3.697 23.425 18.150 1.00 48.94 78 GLY A N 1
ATOM 571 C CA . GLY A 1 78 ? -3.864 24.756 17.574 1.00 48.94 78 GLY A CA 1
ATOM 572 C C . GLY A 1 78 ? -3.903 24.789 16.051 1.00 48.94 78 GLY A C 1
ATOM 573 O O . GLY A 1 78 ? -2.952 24.417 15.383 1.00 48.94 78 GLY A O 1
ATOM 574 N N . GLU A 1 79 ? -5.018 25.324 15.557 1.00 37.72 79 GLU A N 1
ATOM 575 C CA . GLU A 1 79 ? -5.192 25.935 14.235 1.00 37.72 79 GLU A CA 1
ATOM 576 C C . GLU A 1 79 ? -5.520 24.999 13.065 1.00 37.72 79 GLU A C 1
ATOM 578 O O . GLU A 1 79 ? -4.745 24.703 12.160 1.00 37.72 79 GLU A O 1
ATOM 583 N N . SER A 1 80 ? -6.808 24.643 13.061 1.00 49.16 80 SER A N 1
ATOM 584 C CA . SER A 1 80 ? -7.650 24.557 11.868 1.00 49.16 80 SER A CA 1
ATOM 585 C C . SER A 1 80 ? -7.201 25.523 10.762 1.00 49.16 80 SER A C 1
ATOM 587 O O . SER A 1 80 ? -7.540 26.705 10.775 1.00 49.16 80 SER A O 1
ATOM 589 N N . SER A 1 81 ? -6.540 24.984 9.747 1.00 39.75 81 SER A N 1
ATOM 590 C CA . SER A 1 81 ? -6.546 25.541 8.398 1.00 39.75 81 SER A CA 1
ATOM 591 C C . SER A 1 81 ? -6.695 24.384 7.411 1.00 39.75 81 SER A C 1
ATOM 593 O O . SER A 1 81 ? -5.741 23.771 6.946 1.00 39.75 81 SER A O 1
ATOM 595 N N . PHE A 1 82 ? -7.953 24.039 7.135 1.00 41.78 82 PHE A N 1
ATOM 596 C CA . PHE A 1 82 ? -8.301 23.250 5.961 1.00 41.78 82 PHE A CA 1
ATOM 597 C C . PHE A 1 82 ? -7.878 24.049 4.725 1.00 41.78 82 PHE A C 1
ATOM 599 O O . PHE A 1 82 ? -8.444 25.107 4.451 1.00 41.78 82 PHE A O 1
ATOM 606 N N . LEU A 1 83 ? -6.885 23.559 3.986 1.00 41.06 83 LEU A N 1
ATOM 607 C CA . LEU A 1 83 ? -6.642 24.033 2.627 1.00 41.06 83 LEU A CA 1
ATOM 608 C C . LEU A 1 83 ? -7.695 23.411 1.694 1.00 41.06 83 LEU A C 1
ATOM 610 O O . LEU A 1 83 ? -8.030 22.232 1.859 1.00 41.06 83 LEU A O 1
ATOM 614 N N . PRO A 1 84 ? -8.251 24.181 0.742 1.00 37.62 84 PRO A N 1
ATOM 615 C CA . PRO A 1 84 ? -9.317 23.706 -0.123 1.00 37.62 84 PRO A CA 1
ATOM 616 C C . PRO A 1 84 ? -8.782 22.612 -1.048 1.00 37.62 84 PRO A C 1
ATOM 618 O O . PRO A 1 84 ? -7.816 22.810 -1.783 1.00 37.62 84 PRO A O 1
ATOM 621 N N . VAL A 1 85 ? -9.437 21.452 -1.015 1.00 43.19 85 VAL A N 1
ATOM 622 C CA . VAL A 1 85 ? -9.332 20.448 -2.072 1.00 43.19 85 VAL A CA 1
ATOM 623 C C . VAL A 1 85 ? -9.887 21.100 -3.335 1.00 43.19 85 VAL A C 1
ATOM 625 O O . VAL A 1 85 ? -11.098 21.280 -3.453 1.00 43.19 85 VAL A O 1
ATOM 628 N N . GLU A 1 86 ? -9.019 21.497 -4.266 1.00 40.44 86 GLU A N 1
ATOM 629 C CA . GLU A 1 86 ? -9.470 21.798 -5.620 1.00 40.44 86 GLU A CA 1
ATOM 630 C C . GLU A 1 86 ? -10.022 20.503 -6.224 1.00 40.44 86 GLU A C 1
ATOM 632 O O . GLU A 1 86 ? -9.294 19.541 -6.484 1.00 40.44 86 GLU A O 1
ATOM 637 N N . GLU A 1 87 ? -11.342 20.466 -6.414 1.00 39.09 87 GLU A N 1
ATOM 638 C CA . GLU A 1 87 ? -11.998 19.471 -7.246 1.00 39.09 87 GLU A CA 1
ATOM 639 C C . GLU A 1 87 ? -11.402 19.545 -8.656 1.00 39.09 87 GLU A C 1
ATOM 641 O O . GLU A 1 87 ? -11.713 20.438 -9.449 1.00 39.09 87 GLU A O 1
ATOM 646 N N . VAL A 1 88 ? -10.564 18.570 -9.007 1.00 38.25 88 VAL A N 1
ATOM 647 C CA . VAL A 1 88 ? -10.241 18.302 -10.407 1.00 38.25 88 VAL A CA 1
ATOM 648 C C . VAL A 1 88 ? -11.538 17.867 -11.082 1.00 38.25 88 VAL A C 1
ATOM 650 O O . VAL A 1 88 ? -11.991 16.729 -10.956 1.00 38.25 88 VAL A O 1
ATOM 653 N N . SER A 1 89 ? -12.155 18.817 -11.782 1.00 38.75 89 SER A N 1
ATOM 654 C CA . SER A 1 89 ? -13.361 18.633 -12.578 1.00 38.75 89 SER A CA 1
ATOM 655 C C . SER A 1 89 ? -13.074 17.655 -13.722 1.00 38.75 89 SER A C 1
ATOM 657 O O . SER A 1 89 ? -12.661 18.025 -14.824 1.00 38.75 89 SER A O 1
ATOM 659 N N . LEU A 1 90 ? -13.263 16.364 -13.452 1.00 38.25 90 LEU A N 1
ATOM 660 C CA . LEU A 1 90 ? -13.195 15.316 -14.456 1.00 38.25 90 LEU A CA 1
ATOM 661 C C . LEU A 1 90 ? -14.449 15.441 -15.329 1.00 38.25 90 LEU A C 1
ATOM 663 O O . LEU A 1 90 ? -15.522 14.952 -14.971 1.00 38.25 90 LEU A O 1
ATOM 667 N N . LYS A 1 91 ? -14.329 16.131 -16.472 1.00 36.78 91 LYS A N 1
ATOM 668 C CA . LYS A 1 91 ? -15.378 16.202 -17.499 1.00 36.78 91 LYS A CA 1
ATOM 669 C C . LYS A 1 91 ? -15.717 14.788 -17.973 1.00 36.78 91 LYS A C 1
ATOM 671 O O . LYS A 1 91 ? -15.121 14.251 -18.904 1.00 36.78 91 LYS A O 1
ATOM 676 N N . ARG A 1 92 ? -16.708 14.190 -17.315 1.00 38.91 92 ARG A N 1
ATOM 677 C CA . ARG A 1 92 ? -17.355 12.937 -17.685 1.00 38.91 92 ARG A CA 1
ATOM 678 C C . ARG A 1 92 ? -18.079 13.185 -19.006 1.00 38.91 92 ARG A C 1
ATOM 680 O O . ARG A 1 92 ? -19.187 13.705 -19.037 1.00 38.91 92 ARG A O 1
ATOM 687 N N . SER A 1 93 ? -17.419 12.881 -20.119 1.00 40.34 93 SER A N 1
ATOM 688 C CA . SER A 1 93 ? -18.064 12.857 -21.429 1.00 40.34 93 SER A CA 1
ATOM 689 C C . SER A 1 93 ? -19.034 11.676 -21.451 1.00 40.34 93 SER A C 1
ATOM 691 O O . SER A 1 93 ? -18.629 10.517 -21.525 1.00 40.34 93 SER A O 1
ATOM 693 N N 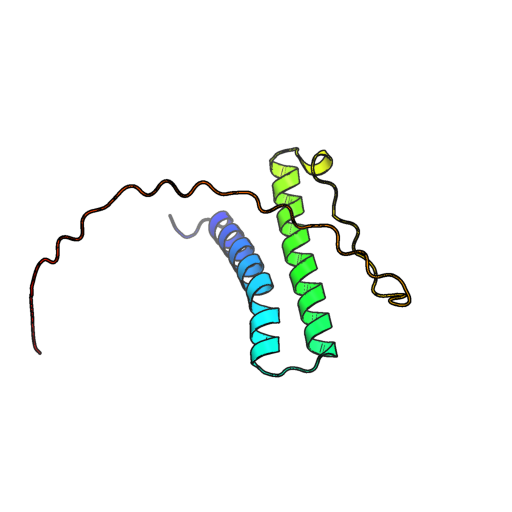. HIS A 1 94 ? -20.326 11.966 -21.300 1.00 40.66 94 HIS A N 1
ATOM 694 C CA . HIS A 1 94 ? -21.401 10.990 -21.436 1.00 40.66 94 HIS A CA 1
ATOM 695 C C . HIS A 1 94 ? -21.581 10.642 -22.921 1.00 40.66 94 HIS A C 1
ATOM 697 O O . HIS A 1 94 ? -22.377 11.269 -23.621 1.00 40.66 94 HIS A O 1
ATOM 703 N N . SER A 1 95 ? -20.891 9.613 -23.413 1.00 40.66 95 SER A N 1
ATOM 704 C CA . SER A 1 95 ? -21.331 8.932 -24.630 1.00 40.66 95 SER A CA 1
ATOM 705 C C . SER A 1 95 ? -22.478 7.979 -24.268 1.00 40.66 95 SER A C 1
ATOM 707 O O . SER A 1 95 ? -22.324 7.001 -23.539 1.00 40.66 95 SER A O 1
ATOM 709 N N . LYS A 1 96 ? -23.684 8.318 -24.742 1.00 41.81 96 LYS A N 1
ATOM 710 C CA . LYS A 1 96 ? -24.890 7.481 -24.679 1.00 41.81 96 LYS A CA 1
ATOM 711 C C . LYS A 1 96 ? -24.614 6.118 -25.328 1.00 41.81 96 LYS A C 1
ATOM 713 O O . LYS A 1 96 ? -24.712 5.991 -26.546 1.00 41.81 96 LYS A O 1
ATOM 718 N N . LEU A 1 97 ? -24.354 5.088 -24.530 1.00 41.62 97 LEU A N 1
ATOM 719 C CA . LEU A 1 97 ? -24.482 3.701 -24.972 1.00 41.62 97 LEU A CA 1
ATOM 720 C C . LEU A 1 97 ? -25.914 3.244 -24.695 1.00 41.62 97 LEU A C 1
ATOM 722 O O . LEU A 1 97 ? -26.348 3.093 -23.556 1.00 41.62 97 LEU A O 1
ATOM 726 N N . LYS A 1 98 ? -26.675 3.142 -25.789 1.00 42.62 98 LYS A N 1
ATOM 727 C CA . LYS A 1 98 ? -28.074 2.721 -25.828 1.00 42.62 98 LYS A CA 1
ATOM 728 C C . LYS A 1 98 ? -28.226 1.364 -25.139 1.00 42.62 98 LYS A C 1
ATOM 730 O O . LYS A 1 98 ? -27.619 0.383 -25.556 1.00 42.62 98 LYS A O 1
ATOM 735 N N . SER A 1 99 ? -29.094 1.318 -24.132 1.00 41.16 99 SER A N 1
ATOM 736 C CA . SER A 1 99 ? -29.632 0.077 -23.584 1.00 41.16 99 SER A CA 1
ATOM 737 C C . SER A 1 99 ? -30.411 -0.632 -24.696 1.00 41.16 99 SER A C 1
ATOM 739 O O . SER A 1 99 ? -31.487 -0.174 -25.088 1.00 41.16 99 SER A O 1
ATOM 741 N N . HIS A 1 100 ? -29.879 -1.739 -25.200 1.00 38.00 100 HIS A N 1
ATOM 742 C CA . HIS A 1 100 ? -30.700 -2.755 -25.839 1.00 38.00 100 HIS A CA 1
ATOM 743 C C . HIS A 1 100 ? -30.901 -3.881 -24.831 1.00 38.00 100 HIS A C 1
ATOM 745 O O . HIS A 1 100 ? -30.065 -4.763 -24.661 1.00 38.00 100 HIS A O 1
ATOM 751 N N . CYS A 1 101 ? -32.037 -3.804 -24.139 1.00 34.66 101 CYS A N 1
ATOM 752 C CA . CYS A 1 101 ? -32.669 -4.948 -23.509 1.00 34.66 101 CYS A CA 1
ATOM 753 C C . CYS A 1 101 ? -32.878 -6.014 -24.593 1.00 34.66 101 CYS A C 1
ATOM 755 O O . CYS A 1 101 ? -33.621 -5.782 -25.550 1.00 34.66 101 CYS A O 1
ATOM 757 N N . SER A 1 102 ? -32.205 -7.157 -24.466 1.00 40.41 102 SER A N 1
ATOM 758 C CA . SER A 1 102 ? -32.501 -8.338 -25.268 1.00 40.41 102 SER A CA 1
ATOM 759 C C . SER A 1 102 ? -32.788 -9.505 -24.335 1.00 40.41 102 SER A C 1
ATOM 761 O O . SER A 1 102 ? -32.031 -9.817 -23.420 1.00 40.41 102 SER A O 1
ATOM 763 N N . LYS A 1 103 ? -33.982 -10.052 -24.532 1.00 43.81 103 LYS A N 1
ATOM 764 C CA . LYS A 1 103 ? -34.670 -11.027 -23.696 1.00 43.81 103 LYS A CA 1
ATOM 765 C C . LYS A 1 103 ? -33.960 -12.385 -23.723 1.00 43.81 103 LYS A C 1
ATOM 767 O O . LYS A 1 103 ? -33.581 -12.840 -24.792 1.00 43.81 103 LYS A O 1
ATOM 772 N N . ARG A 1 104 ? -33.991 -13.048 -22.558 1.00 38.25 104 ARG A N 1
ATOM 773 C CA . ARG A 1 104 ? -34.299 -14.478 -22.354 1.00 38.25 104 ARG A CA 1
ATOM 774 C C . ARG A 1 104 ? -33.404 -15.485 -23.085 1.00 38.25 104 ARG A C 1
ATOM 776 O O . ARG A 1 104 ? -33.642 -15.708 -24.259 1.00 38.25 104 ARG A O 1
ATOM 783 N N . ILE A 1 105 ? -32.605 -16.254 -22.334 1.00 42.78 105 ILE A N 1
ATOM 784 C CA . ILE A 1 105 ? -32.668 -17.726 -22.400 1.00 42.78 105 ILE A CA 1
ATOM 785 C C . ILE A 1 105 ? -32.523 -18.295 -20.981 1.00 42.78 105 ILE A C 1
ATOM 787 O O . ILE A 1 105 ? -31.630 -17.934 -20.224 1.00 42.78 105 ILE A O 1
ATOM 791 N N . LEU A 1 106 ? -33.496 -19.137 -20.665 1.00 41.41 106 LEU A N 1
ATOM 792 C CA . LEU A 1 106 ? -33.701 -19.973 -19.496 1.00 41.41 106 LEU A CA 1
ATOM 793 C C . LEU A 1 106 ? -33.123 -21.343 -19.867 1.00 41.41 106 LEU A C 1
ATOM 795 O O . LEU A 1 106 ? -33.441 -21.813 -20.957 1.00 41.41 106 LEU A O 1
ATOM 799 N N . PHE A 1 107 ? -32.312 -21.968 -19.017 1.00 38.50 107 PHE A N 1
ATOM 800 C CA . PHE A 1 107 ? -32.169 -23.424 -19.035 1.00 38.50 107 PHE A CA 1
ATOM 801 C C . PHE A 1 107 ? -32.035 -23.943 -17.604 1.00 38.50 107 PHE A C 1
ATOM 803 O O . PHE A 1 107 ? -31.094 -23.601 -16.891 1.00 38.50 107 PHE A O 1
ATOM 810 N N . ASP A 1 108 ? -33.061 -24.702 -17.230 1.00 37.25 108 ASP A N 1
ATOM 811 C CA . ASP A 1 108 ? -33.156 -25.593 -16.081 1.00 37.25 108 ASP A CA 1
ATOM 812 C C . ASP A 1 108 ? -32.222 -26.806 -16.210 1.00 37.25 108 ASP A C 1
ATOM 814 O O . ASP A 1 108 ? -31.899 -27.235 -17.325 1.00 37.25 108 ASP A O 1
ATOM 818 N N . ASN A 1 109 ? -31.987 -27.390 -15.027 1.00 38.28 109 ASN A N 1
ATOM 819 C CA . ASN A 1 109 ? -31.371 -28.671 -14.646 1.00 38.28 109 ASN A CA 1
ATOM 820 C C . ASN A 1 109 ? -29.859 -28.688 -14.417 1.00 38.28 109 ASN A C 1
ATOM 822 O O . ASN A 1 109 ? -29.089 -28.886 -15.381 1.00 38.28 109 ASN A O 1
#